Protein AF-K7UJM2-F1 (afdb_monomer_lite)

InterPro domains:
  IPR001841 Zinc finger, RING-type [PF17123] (98-119)
  IPR013083 Zinc finger, RING/FYVE/PHD-type [G3DSA:3.30.40.10] (85-147)

Sequence (163 aa):
MEQSREDDARRNKESETGAKDEMVVYFSIPVFFAIIILAACGVVLADVVTSIWGFAVSSLSSSSSHVKAWWHSRPVLLFRLGGVTTLRQKLNDPFAMCQDSMEPGEKVRTLSCNHMFHYGATVKCQKTLDEWLLKEEMSCPICRGIPHPVLPWKRPPPSLLML

Organism: Zea mays (NCBI:txid4577)

Structure (mmCIF, N/CA/C/O backbone):
data_AF-K7UJM2-F1
#
_entry.id   AF-K7UJM2-F1
#
loop_
_atom_site.group_PDB
_atom_site.id
_atom_site.type_symbol
_atom_site.label_atom_id
_atom_site.label_alt_id
_atom_site.label_comp_id
_atom_site.label_asym_id
_atom_site.label_entity_id
_atom_site.label_seq_id
_atom_site.pdbx_PDB_ins_code
_atom_site.Cartn_x
_atom_site.Cartn_y
_atom_site.Cartn_z
_atom_site.occupancy
_atom_site.B_iso_or_equiv
_atom_site.auth_seq_id
_atom_site.auth_comp_id
_atom_site.auth_asym_id
_atom_site.auth_atom_id
_atom_site.pdbx_PDB_model_num
ATOM 1 N N . MET A 1 1 ? 55.614 9.818 -90.065 1.00 64.62 1 MET A N 1
ATOM 2 C CA . MET A 1 1 ? 54.331 10.462 -89.701 1.00 64.62 1 MET A CA 1
ATOM 3 C C . MET A 1 1 ? 53.498 9.535 -88.822 1.00 64.62 1 MET A C 1
ATOM 5 O O . MET A 1 1 ? 53.042 9.988 -87.786 1.00 64.62 1 MET A O 1
ATOM 9 N N . GLU A 1 2 ? 53.411 8.243 -89.163 1.00 74.12 2 GLU A N 1
ATOM 10 C CA . GLU A 1 2 ? 52.731 7.203 -88.365 1.00 74.12 2 GLU A CA 1
ATOM 11 C C . GLU A 1 2 ? 53.178 7.154 -86.891 1.00 74.12 2 GLU A C 1
ATOM 13 O O . GLU A 1 2 ? 52.357 7.258 -85.988 1.00 74.12 2 GLU A O 1
ATOM 18 N N . GLN A 1 3 ? 54.492 7.119 -86.652 1.00 75.00 3 GLN A N 1
ATOM 19 C CA . GLN A 1 3 ? 55.066 6.958 -85.310 1.00 75.00 3 GLN A CA 1
ATOM 20 C C . GLN A 1 3 ? 54.753 8.132 -84.366 1.00 75.00 3 GLN A C 1
ATOM 22 O O . GLN A 1 3 ? 54.465 7.931 -83.194 1.00 75.00 3 GLN A O 1
ATOM 27 N N . SER A 1 4 ? 54.689 9.357 -84.902 1.00 76.44 4 SER A N 1
ATOM 28 C CA . SER A 1 4 ? 54.272 10.538 -84.130 1.00 76.44 4 SER A CA 1
ATOM 29 C C . SER A 1 4 ? 52.811 10.441 -83.685 1.00 76.44 4 SER A C 1
ATOM 31 O O . SER A 1 4 ? 52.468 10.898 -82.602 1.00 76.44 4 SER A O 1
ATOM 33 N N . ARG A 1 5 ? 51.944 9.836 -84.508 1.00 80.56 5 ARG A N 1
ATOM 34 C CA . ARG A 1 5 ? 50.517 9.689 -84.200 1.00 80.56 5 ARG A CA 1
ATOM 35 C C . ARG A 1 5 ? 50.279 8.646 -83.108 1.00 80.56 5 ARG A C 1
ATOM 37 O O . ARG A 1 5 ? 49.359 8.797 -82.307 1.00 80.56 5 ARG A O 1
ATOM 44 N N . GLU A 1 6 ? 51.086 7.590 -83.085 1.00 80.44 6 GLU A N 1
ATOM 45 C CA . GLU A 1 6 ? 51.014 6.543 -82.061 1.00 80.44 6 GLU A CA 1
ATOM 46 C C . GLU A 1 6 ? 51.476 7.053 -80.693 1.00 80.44 6 GLU A C 1
ATOM 48 O O . GLU A 1 6 ? 50.812 6.789 -79.686 1.00 80.44 6 GLU A O 1
ATOM 53 N N . ASP A 1 7 ? 52.544 7.852 -80.659 1.00 82.31 7 ASP A N 1
ATOM 54 C CA . ASP A 1 7 ? 53.038 8.470 -79.427 1.00 82.31 7 ASP A CA 1
ATOM 55 C C . ASP A 1 7 ? 52.023 9.463 -78.831 1.00 82.31 7 ASP A C 1
ATOM 57 O O . ASP A 1 7 ? 51.801 9.476 -77.616 1.00 82.31 7 ASP A O 1
ATOM 61 N N . ASP A 1 8 ? 51.340 10.242 -79.675 1.00 81.50 8 ASP A N 1
ATOM 62 C CA . ASP A 1 8 ? 50.285 11.166 -79.241 1.00 81.50 8 ASP A CA 1
ATOM 63 C C . ASP A 1 8 ? 49.051 10.422 -78.707 1.00 81.50 8 ASP A C 1
ATOM 65 O O . ASP A 1 8 ? 48.496 10.788 -77.666 1.00 81.50 8 ASP A O 1
ATOM 69 N N . ALA A 1 9 ? 48.643 9.333 -79.367 1.00 79.81 9 ALA A N 1
ATOM 70 C CA . ALA A 1 9 ? 47.537 8.495 -78.906 1.00 79.81 9 ALA A CA 1
ATOM 71 C C . ALA A 1 9 ? 47.853 7.823 -77.562 1.00 79.81 9 ALA A C 1
ATOM 73 O O . ALA A 1 9 ? 46.989 7.747 -76.682 1.00 79.81 9 ALA A O 1
ATOM 74 N N . ARG A 1 10 ? 49.099 7.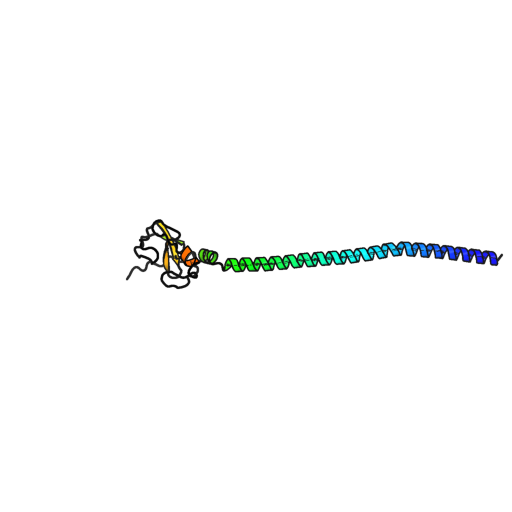371 -77.376 1.00 79.75 10 ARG A N 1
ATOM 75 C CA . ARG A 1 10 ? 49.559 6.792 -76.113 1.00 79.75 10 ARG A CA 1
ATOM 76 C C . ARG A 1 10 ? 49.556 7.826 -74.989 1.00 79.75 10 ARG A C 1
ATOM 78 O O . ARG A 1 10 ? 49.034 7.536 -73.916 1.00 79.75 10 ARG A O 1
ATOM 85 N N . ARG A 1 11 ? 50.068 9.033 -75.243 1.00 76.81 11 ARG A N 1
ATOM 86 C CA . ARG A 1 11 ? 50.095 10.120 -74.254 1.00 76.81 11 ARG A CA 1
ATOM 87 C C . ARG A 1 11 ? 48.690 10.556 -73.845 1.00 76.81 11 ARG A C 1
ATOM 89 O O . ARG A 1 11 ? 48.433 10.743 -72.659 1.00 76.81 11 ARG A O 1
ATOM 96 N N . ASN A 1 12 ? 47.772 10.667 -74.807 1.00 78.12 12 ASN A N 1
ATOM 97 C CA . ASN A 1 12 ? 46.379 10.992 -74.515 1.00 78.12 12 ASN A CA 1
ATOM 98 C C . ASN A 1 12 ? 45.734 9.906 -73.636 1.00 78.12 12 ASN A C 1
ATOM 100 O O . ASN A 1 12 ? 45.124 10.218 -72.615 1.00 78.12 12 ASN A O 1
ATOM 104 N N . LYS A 1 13 ? 45.969 8.625 -73.952 1.00 78.69 13 LYS A N 1
ATOM 105 C CA . LYS A 1 13 ? 45.452 7.499 -73.165 1.00 78.69 13 LYS A CA 1
ATOM 106 C C . LYS A 1 13 ? 46.013 7.464 -71.740 1.00 78.69 13 LYS A C 1
ATOM 108 O O . LYS A 1 13 ? 45.233 7.274 -70.816 1.00 78.69 13 LYS A O 1
ATOM 113 N N . GLU A 1 14 ? 47.319 7.688 -71.563 1.00 76.38 14 GLU A N 1
ATOM 114 C CA . GLU A 1 14 ? 47.966 7.768 -70.241 1.00 76.38 14 GLU A CA 1
ATOM 115 C C . GLU A 1 14 ? 47.413 8.949 -69.414 1.00 76.38 14 GLU A C 1
ATOM 117 O O . GLU A 1 14 ? 47.147 8.793 -68.219 1.00 76.38 14 GLU A O 1
ATOM 122 N N . SER A 1 15 ? 47.148 10.099 -70.051 1.00 71.75 15 SER A N 1
ATOM 123 C CA . SER A 1 15 ? 46.538 11.263 -69.388 1.00 71.75 15 SER A CA 1
ATOM 124 C C . SER A 1 15 ? 45.071 11.041 -69.000 1.00 71.75 15 SER A C 1
ATOM 126 O O . SER A 1 15 ? 44.653 11.429 -67.909 1.00 71.75 15 SER A O 1
ATOM 128 N N . GLU A 1 16 ? 44.295 10.350 -69.841 1.00 74.25 16 GLU A N 1
ATOM 129 C CA . GLU A 1 16 ? 42.908 9.996 -69.537 1.00 74.25 16 GLU A CA 1
ATOM 130 C C . GLU A 1 16 ? 42.802 8.950 -68.426 1.00 74.25 16 GLU A C 1
ATOM 132 O O . GLU A 1 16 ? 41.867 9.011 -67.629 1.00 74.25 16 GLU A O 1
ATOM 137 N N . THR A 1 17 ? 43.715 7.976 -68.372 1.00 73.25 17 THR A N 1
ATOM 138 C CA . THR A 1 17 ? 43.732 6.977 -67.294 1.00 73.25 17 THR A CA 1
ATOM 139 C C . THR A 1 17 ? 44.143 7.597 -65.967 1.00 73.25 17 THR A C 1
ATOM 141 O O . THR A 1 17 ? 43.452 7.377 -64.979 1.00 73.25 17 THR A O 1
ATOM 144 N N . GLY A 1 18 ? 45.168 8.461 -65.954 1.00 71.69 18 GLY A N 1
ATOM 145 C CA . GLY A 1 18 ? 45.578 9.172 -64.739 1.00 71.69 18 GLY A CA 1
ATOM 146 C C . GLY A 1 18 ? 44.454 10.039 -64.163 1.00 71.69 18 GLY A C 1
ATOM 147 O O . GLY A 1 18 ? 44.150 9.946 -62.978 1.00 71.69 18 GLY A O 1
ATOM 148 N N . ALA A 1 19 ? 43.751 10.793 -65.015 1.00 68.94 19 ALA A N 1
ATOM 149 C CA . ALA A 1 19 ? 42.622 11.618 -64.580 1.00 68.94 19 ALA A CA 1
ATOM 150 C C . ALA A 1 19 ? 41.431 10.789 -64.054 1.00 68.94 19 ALA A C 1
ATOM 152 O O . ALA A 1 19 ? 40.736 11.211 -63.128 1.00 68.94 19 ALA A O 1
ATOM 153 N N . LYS A 1 20 ? 41.175 9.606 -64.630 1.00 70.94 20 LYS A N 1
ATOM 154 C CA . LYS A 1 20 ? 40.114 8.696 -64.164 1.00 70.94 20 LYS A CA 1
ATOM 155 C C . LYS A 1 20 ? 40.472 8.070 -62.817 1.00 70.94 20 LYS A C 1
ATOM 157 O O . LYS A 1 20 ? 39.621 8.050 -61.931 1.00 70.94 20 LYS A O 1
ATOM 162 N N . ASP A 1 21 ? 41.713 7.630 -62.641 1.00 69.88 21 ASP A N 1
ATOM 163 C CA . ASP A 1 21 ? 42.176 7.017 -61.395 1.00 69.88 21 ASP A CA 1
ATOM 164 C C . ASP A 1 21 ? 42.173 8.029 -60.234 1.00 69.88 21 ASP A C 1
ATOM 166 O O . ASP A 1 21 ? 41.693 7.715 -59.143 1.00 69.88 21 ASP A O 1
ATOM 170 N N . GLU A 1 22 ? 42.584 9.279 -60.474 1.00 65.69 22 GLU A N 1
ATOM 171 C CA . GLU A 1 22 ? 42.514 10.355 -59.473 1.00 65.69 22 GLU A CA 1
ATOM 172 C C . GLU A 1 22 ? 41.070 10.683 -59.055 1.00 65.69 22 GLU A C 1
ATOM 174 O O . GLU A 1 22 ? 40.777 10.818 -57.861 1.00 65.69 22 GLU A O 1
ATOM 179 N N . MET A 1 23 ? 40.136 10.752 -60.011 1.00 65.94 23 MET A N 1
ATOM 180 C CA . MET A 1 23 ? 38.720 11.000 -59.712 1.00 65.94 23 MET A CA 1
ATOM 181 C C . MET A 1 23 ? 38.058 9.837 -58.958 1.00 65.94 23 MET A C 1
ATOM 183 O O . MET A 1 23 ? 37.259 10.070 -58.046 1.00 65.94 23 MET A O 1
ATOM 187 N N . VAL A 1 24 ? 38.398 8.586 -59.289 1.00 67.19 24 VAL A N 1
ATOM 188 C CA . VAL A 1 24 ? 37.868 7.396 -58.600 1.00 67.19 24 VAL A CA 1
ATOM 189 C C . VAL A 1 24 ? 38.355 7.340 -57.152 1.00 67.19 24 VAL A C 1
ATOM 191 O O . VAL A 1 24 ? 37.564 7.055 -56.249 1.00 67.19 24 VAL A O 1
ATOM 194 N N . VAL A 1 25 ? 39.624 7.665 -56.896 1.00 67.69 25 VAL A N 1
ATOM 195 C CA . VAL A 1 25 ? 40.186 7.695 -55.537 1.00 67.69 25 VAL A CA 1
ATOM 196 C C . VAL A 1 25 ? 39.554 8.815 -54.702 1.00 67.69 25 VAL A C 1
ATOM 198 O O . VAL A 1 25 ? 39.157 8.565 -53.559 1.00 67.69 25 VAL A O 1
ATOM 201 N N . TYR A 1 26 ? 39.368 10.012 -55.273 1.00 67.69 26 TYR A N 1
ATOM 202 C CA . TYR A 1 26 ? 38.732 11.137 -54.575 1.00 67.69 26 TYR A CA 1
ATOM 203 C C . TYR A 1 26 ? 37.276 10.856 -54.190 1.00 67.69 26 TYR A C 1
ATOM 205 O O . TYR A 1 26 ? 36.840 11.283 -53.126 1.00 67.69 26 TYR A O 1
ATOM 213 N N . PHE A 1 27 ? 36.526 10.114 -55.009 1.00 66.88 27 PHE A N 1
ATOM 214 C CA . PHE A 1 27 ? 35.148 9.732 -54.684 1.00 66.88 27 PHE A CA 1
ATOM 215 C C . PHE A 1 27 ? 35.078 8.565 -53.686 1.00 66.88 27 PHE A C 1
ATOM 217 O O . PHE A 1 27 ? 34.170 8.498 -52.861 1.00 66.88 27 PHE A O 1
ATOM 224 N N . SER A 1 28 ? 36.063 7.667 -53.711 1.00 77.06 28 SER A N 1
ATOM 225 C CA . SER A 1 28 ? 36.083 6.478 -52.854 1.00 77.06 28 SER A CA 1
ATOM 226 C C . SER A 1 28 ? 36.358 6.817 -51.384 1.00 77.06 28 SER A C 1
ATOM 228 O O . SER A 1 28 ? 35.654 6.340 -50.496 1.00 77.06 28 SER A O 1
ATOM 230 N N . ILE A 1 29 ? 37.335 7.684 -51.105 1.00 83.12 29 ILE A N 1
ATOM 231 C CA . ILE A 1 29 ? 37.734 8.071 -49.739 1.00 83.12 29 ILE A CA 1
ATOM 232 C C . ILE A 1 29 ? 36.571 8.640 -48.885 1.00 83.12 29 ILE A C 1
ATOM 234 O O . ILE A 1 29 ? 36.341 8.118 -47.791 1.00 83.12 29 ILE A O 1
ATOM 238 N N . PRO A 1 30 ? 35.800 9.657 -49.324 1.00 86.44 30 PRO A N 1
ATOM 239 C CA . PRO A 1 30 ? 34.696 10.208 -48.537 1.00 86.44 30 PRO A CA 1
ATOM 240 C C . PRO A 1 30 ? 33.550 9.207 -48.359 1.00 86.44 30 PRO A C 1
ATOM 242 O O . PRO A 1 30 ? 32.901 9.217 -47.316 1.00 86.44 30 PRO A O 1
ATOM 245 N N . VAL A 1 31 ? 33.326 8.311 -49.327 1.00 87.19 31 VAL A N 1
ATOM 246 C CA . VAL A 1 31 ? 32.331 7.236 -49.211 1.00 87.19 31 VAL A CA 1
ATOM 247 C C . VAL A 1 31 ? 32.740 6.236 -48.126 1.00 87.19 31 VAL A C 1
ATOM 249 O O . VAL A 1 31 ? 31.911 5.877 -47.291 1.00 87.19 31 VAL A O 1
ATOM 252 N N . PHE A 1 32 ? 34.016 5.846 -48.059 1.00 86.06 32 PHE A N 1
ATOM 253 C CA . PHE A 1 32 ? 34.516 4.986 -46.981 1.00 86.06 32 PHE A CA 1
ATOM 254 C C . PHE A 1 32 ? 34.367 5.640 -45.602 1.00 86.06 32 PHE A C 1
ATOM 256 O O . PHE A 1 32 ? 33.873 4.999 -44.673 1.00 86.06 32 PHE A O 1
ATOM 263 N N . PHE A 1 33 ? 34.719 6.923 -45.467 1.00 88.00 33 PHE A N 1
ATOM 264 C CA . PHE A 1 33 ? 34.519 7.652 -44.211 1.00 88.00 33 PHE A CA 1
ATOM 265 C C . PHE A 1 33 ? 33.038 7.774 -43.838 1.00 88.00 33 PHE A C 1
ATOM 267 O O . PHE A 1 33 ? 32.692 7.570 -42.676 1.00 88.00 33 PHE A O 1
ATOM 274 N N . ALA A 1 34 ? 32.151 8.031 -44.804 1.00 90.12 34 ALA A N 1
ATOM 275 C CA . ALA A 1 34 ? 30.712 8.084 -44.563 1.00 90.12 34 ALA A CA 1
ATOM 276 C C . ALA A 1 34 ? 30.168 6.744 -44.041 1.00 90.12 34 ALA A C 1
ATOM 278 O O . ALA A 1 34 ? 29.398 6.731 -43.083 1.00 90.12 34 ALA A O 1
ATOM 279 N N . ILE A 1 35 ? 30.610 5.616 -44.606 1.00 90.12 35 ILE A N 1
ATOM 280 C CA . ILE A 1 35 ? 30.216 4.277 -44.142 1.00 90.12 35 ILE A CA 1
ATOM 281 C C . ILE A 1 35 ? 30.694 4.029 -42.704 1.00 90.12 35 ILE A C 1
ATOM 283 O O . ILE A 1 35 ? 29.916 3.553 -41.878 1.00 90.12 35 ILE A O 1
ATOM 287 N N . ILE A 1 36 ? 31.943 4.383 -42.381 1.00 91.44 36 ILE A N 1
ATOM 288 C CA . ILE A 1 36 ? 32.496 4.226 -41.025 1.00 91.44 36 ILE A CA 1
ATOM 289 C C . ILE A 1 36 ? 31.713 5.073 -40.016 1.00 91.44 36 ILE A C 1
ATOM 291 O O . ILE A 1 36 ? 31.359 4.580 -38.946 1.00 91.44 36 ILE A O 1
ATOM 295 N N . ILE A 1 37 ? 31.404 6.327 -40.362 1.00 93.50 37 ILE A N 1
ATOM 296 C CA . ILE A 1 37 ? 30.619 7.226 -39.507 1.00 93.50 37 ILE A CA 1
ATOM 297 C C . ILE A 1 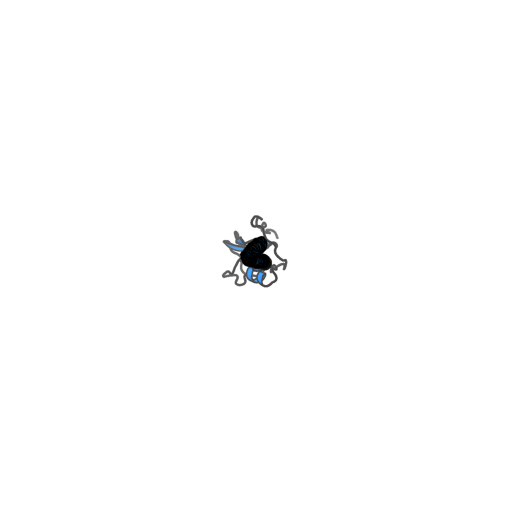37 ? 29.218 6.654 -39.283 1.00 93.50 37 ILE A C 1
ATOM 299 O O . ILE A 1 37 ? 28.771 6.580 -38.142 1.00 93.50 37 ILE A O 1
ATOM 303 N N . LEU A 1 38 ? 28.541 6.192 -40.338 1.00 93.50 38 LEU A N 1
ATOM 304 C CA . LEU A 1 38 ? 27.211 5.588 -40.225 1.00 93.50 38 LEU A CA 1
ATOM 305 C C . LEU A 1 38 ? 27.219 4.336 -39.339 1.00 93.50 38 LEU A C 1
ATOM 307 O O . LEU A 1 38 ? 26.329 4.177 -38.504 1.00 93.50 38 LEU A O 1
ATOM 311 N N . ALA A 1 39 ? 28.232 3.477 -39.474 1.00 92.56 39 ALA A N 1
ATOM 312 C CA . ALA A 1 39 ? 28.388 2.297 -38.630 1.00 92.56 39 ALA A CA 1
ATOM 313 C C . ALA A 1 39 ? 28.619 2.675 -37.157 1.00 92.56 39 ALA A C 1
ATOM 315 O O . ALA A 1 39 ? 27.952 2.137 -36.274 1.00 92.56 39 ALA A O 1
ATOM 316 N N . ALA A 1 40 ? 29.502 3.642 -36.889 1.00 93.12 40 ALA A N 1
ATOM 317 C CA . ALA A 1 40 ? 29.766 4.134 -35.539 1.00 93.12 40 ALA A CA 1
ATOM 318 C C . ALA A 1 40 ? 28.516 4.768 -34.907 1.00 93.12 40 ALA A C 1
ATOM 320 O O . ALA A 1 40 ? 28.178 4.459 -33.764 1.00 93.12 40 ALA A O 1
ATOM 321 N N . CYS A 1 41 ? 27.780 5.591 -35.660 1.00 94.12 41 CYS A N 1
ATOM 322 C CA . CYS A 1 41 ? 26.499 6.142 -35.222 1.00 94.12 41 CYS A CA 1
ATOM 323 C C . CYS A 1 41 ? 25.490 5.032 -34.908 1.00 94.12 41 CYS A C 1
ATOM 325 O O . CYS A 1 41 ? 24.803 5.111 -33.895 1.00 94.12 41 CYS A O 1
ATOM 327 N N . GLY A 1 42 ? 25.423 3.983 -35.733 1.00 91.56 42 GLY A N 1
ATOM 328 C CA . GLY A 1 42 ? 24.555 2.831 -35.494 1.00 91.56 42 GLY A CA 1
ATOM 329 C C . GLY A 1 42 ? 24.844 2.128 -34.164 1.00 91.56 42 GLY A C 1
ATOM 330 O O . GLY A 1 42 ? 23.912 1.861 -33.408 1.00 91.56 42 GLY A O 1
ATOM 331 N N . VAL A 1 43 ? 26.121 1.887 -33.848 1.00 93.00 43 VAL A N 1
ATOM 332 C CA . VAL A 1 43 ? 26.539 1.270 -32.574 1.00 93.00 43 VAL A CA 1
ATOM 333 C C . VAL A 1 43 ? 26.152 2.152 -31.388 1.00 93.00 43 VAL A C 1
ATOM 335 O O . VAL A 1 43 ? 25.490 1.680 -30.468 1.00 93.00 43 VAL A O 1
ATOM 338 N N . VAL A 1 44 ? 26.470 3.449 -31.449 1.00 92.81 44 VAL A N 1
ATOM 339 C CA . VAL A 1 44 ? 26.135 4.397 -30.373 1.00 92.81 44 VAL A CA 1
ATOM 340 C C . VAL A 1 44 ? 24.624 4.459 -30.142 1.00 92.81 44 VAL A C 1
ATOM 342 O O . VAL A 1 44 ? 24.172 4.451 -28.999 1.00 92.81 44 VAL A O 1
ATOM 345 N N . LEU A 1 45 ? 23.821 4.488 -31.208 1.00 90.88 45 LEU A N 1
ATOM 346 C CA . LEU A 1 45 ? 22.363 4.496 -31.085 1.00 90.88 45 LEU A CA 1
ATOM 347 C C . LEU A 1 45 ? 21.834 3.194 -30.470 1.00 90.88 45 LEU A C 1
ATOM 349 O O . LEU A 1 45 ? 20.945 3.250 -29.622 1.00 90.88 45 LEU A O 1
ATOM 353 N N . ALA A 1 46 ? 22.386 2.038 -30.843 1.00 89.38 46 ALA A N 1
ATOM 354 C CA . ALA A 1 46 ? 22.009 0.757 -30.251 1.00 89.38 46 ALA A CA 1
ATOM 355 C C . ALA A 1 46 ? 22.345 0.697 -28.748 1.00 89.38 46 ALA A C 1
ATOM 357 O O . ALA A 1 46 ? 21.493 0.313 -27.944 1.00 89.38 46 ALA A O 1
ATOM 358 N N . ASP A 1 47 ? 23.536 1.144 -28.346 1.00 85.69 47 ASP A N 1
ATOM 359 C CA . ASP A 1 47 ? 23.948 1.201 -26.937 1.00 85.69 47 ASP A CA 1
ATOM 360 C C . ASP A 1 47 ? 23.064 2.146 -26.114 1.00 85.69 47 ASP A C 1
ATOM 362 O O . ASP A 1 47 ? 22.653 1.824 -24.995 1.00 85.69 47 ASP A O 1
ATOM 366 N N . VAL A 1 48 ? 22.704 3.300 -26.680 1.00 90.69 48 VAL A N 1
ATOM 367 C CA . VAL A 1 48 ? 21.781 4.245 -26.039 1.00 90.69 48 VAL A CA 1
ATOM 368 C C . VAL A 1 48 ? 20.397 3.614 -25.870 1.00 90.69 48 VAL A C 1
ATOM 370 O O . VAL A 1 48 ? 19.829 3.678 -24.780 1.00 90.69 48 VAL A O 1
ATOM 373 N N . VAL A 1 49 ? 19.862 2.954 -26.901 1.00 89.44 49 VAL A N 1
ATOM 374 C CA . VAL A 1 49 ? 18.544 2.300 -26.842 1.00 89.44 49 VAL A CA 1
ATOM 375 C C . VAL A 1 49 ? 18.525 1.169 -25.811 1.00 89.44 49 VAL A C 1
ATOM 377 O O . VAL A 1 49 ? 17.602 1.104 -24.995 1.00 89.44 49 VAL A O 1
ATOM 380 N N . THR A 1 50 ? 19.539 0.299 -25.804 1.00 84.81 50 THR A N 1
ATOM 381 C CA . THR A 1 50 ? 19.637 -0.813 -24.842 1.00 84.81 50 THR A CA 1
ATOM 382 C C . THR A 1 50 ? 19.791 -0.310 -23.409 1.00 84.81 50 THR A C 1
ATOM 384 O O . THR A 1 50 ? 19.138 -0.838 -22.508 1.00 84.81 50 THR A O 1
ATOM 387 N N . SER A 1 51 ? 20.572 0.752 -23.199 1.00 82.44 51 SER A N 1
ATOM 388 C CA . SER A 1 51 ? 20.730 1.391 -21.892 1.00 82.44 51 SER A CA 1
ATOM 389 C C . SER A 1 51 ? 19.410 1.982 -21.401 1.00 82.44 51 SER A C 1
ATOM 391 O O . SER A 1 51 ? 18.975 1.663 -20.296 1.00 82.44 51 SER A O 1
ATOM 393 N N . ILE A 1 52 ? 18.720 2.782 -22.226 1.00 84.81 52 ILE A N 1
ATOM 394 C CA . ILE A 1 52 ? 17.413 3.369 -21.883 1.00 84.81 52 ILE A CA 1
ATOM 395 C C . ILE A 1 52 ? 16.402 2.272 -21.524 1.00 84.81 52 ILE A C 1
ATOM 397 O O . ILE A 1 52 ? 15.713 2.374 -20.506 1.00 84.81 52 ILE A O 1
ATOM 401 N N . TRP A 1 53 ? 16.339 1.199 -22.318 1.00 80.00 53 TRP A N 1
ATOM 402 C CA . TRP A 1 53 ? 15.451 0.067 -22.053 1.00 80.00 53 TRP A CA 1
ATOM 403 C C . TRP A 1 53 ? 15.810 -0.656 -20.747 1.00 80.00 53 TRP A C 1
ATOM 405 O O . TRP A 1 53 ? 14.935 -0.934 -19.925 1.00 80.00 53 TRP A O 1
ATOM 415 N N . GLY A 1 54 ? 17.099 -0.919 -20.518 1.00 75.94 54 GLY A N 1
ATOM 416 C CA . GLY A 1 54 ? 17.599 -1.562 -19.304 1.00 75.94 54 GLY A CA 1
ATOM 417 C C . GLY A 1 54 ? 17.289 -0.762 -18.037 1.00 75.94 54 GLY A C 1
ATOM 418 O O . GLY A 1 54 ? 16.814 -1.331 -17.048 1.00 75.94 54 GLY A O 1
ATOM 419 N N . PHE A 1 55 ? 17.476 0.561 -18.076 1.00 70.31 55 PHE A N 1
ATOM 420 C CA . PHE A 1 55 ? 17.107 1.453 -16.975 1.00 70.31 55 PHE A CA 1
ATOM 421 C C . PHE A 1 55 ? 15.596 1.448 -16.724 1.00 70.31 55 PHE A C 1
ATOM 423 O O . PHE A 1 55 ? 15.180 1.286 -15.577 1.00 70.31 55 PHE A O 1
ATOM 430 N N . ALA A 1 56 ? 14.767 1.534 -17.771 1.00 69.50 56 ALA A N 1
ATOM 431 C CA . ALA A 1 56 ? 13.312 1.504 -17.628 1.00 69.50 56 ALA A CA 1
ATOM 432 C C . ALA A 1 56 ? 12.823 0.209 -16.950 1.00 69.50 56 ALA A C 1
ATOM 434 O O . ALA A 1 56 ? 12.088 0.264 -15.963 1.00 69.50 56 ALA A O 1
ATOM 435 N N . VAL A 1 57 ? 13.280 -0.961 -17.411 1.00 64.56 57 VAL A N 1
ATOM 436 C CA . VAL A 1 57 ? 12.896 -2.260 -16.825 1.00 64.56 57 VAL A CA 1
ATOM 437 C C . VAL A 1 57 ? 13.354 -2.380 -15.366 1.00 64.56 57 VAL A C 1
ATOM 439 O O . VAL A 1 57 ? 12.592 -2.833 -14.506 1.00 64.56 57 VAL A O 1
ATOM 442 N N . SER A 1 58 ? 14.570 -1.924 -15.058 1.00 59.94 58 SER A N 1
ATOM 443 C CA . SER A 1 58 ? 15.130 -1.975 -13.701 1.00 59.94 58 SER A CA 1
ATOM 444 C C . SER A 1 58 ? 14.372 -1.062 -12.727 1.00 59.94 58 SER A C 1
ATOM 446 O O . SER A 1 58 ? 14.085 -1.459 -11.594 1.00 59.94 58 SER A O 1
ATOM 448 N N . SER A 1 59 ? 13.967 0.130 -13.174 1.00 58.69 59 SER A N 1
ATOM 449 C CA . SER A 1 59 ? 13.176 1.077 -12.379 1.00 58.69 59 SER A CA 1
ATOM 450 C C . SER A 1 59 ? 11.739 0.599 -12.138 1.00 58.69 59 SER A C 1
ATOM 452 O O . SER A 1 59 ? 11.217 0.755 -11.028 1.00 58.69 59 SER A O 1
ATOM 454 N N . LEU A 1 60 ? 11.098 -0.038 -13.126 1.00 55.19 60 LEU A N 1
ATOM 455 C CA . LEU A 1 60 ? 9.765 -0.626 -12.941 1.00 55.19 60 LEU A CA 1
ATOM 456 C C . LEU A 1 60 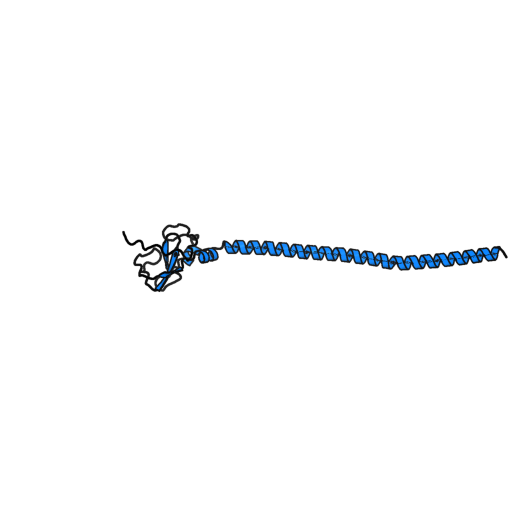? 9.801 -1.829 -11.986 1.00 55.19 60 LEU A C 1
ATOM 458 O O . LEU A 1 60 ? 8.936 -1.955 -11.119 1.00 55.19 60 LEU A O 1
ATOM 462 N N . SER A 1 61 ? 10.819 -2.687 -12.087 1.00 56.28 61 SER A N 1
ATOM 463 C CA . SER A 1 61 ? 10.960 -3.844 -11.195 1.00 56.28 61 SER A CA 1
ATOM 464 C C . SER A 1 61 ? 11.217 -3.415 -9.744 1.00 56.28 61 SER A C 1
ATOM 466 O O . SER A 1 61 ? 10.494 -3.836 -8.833 1.00 56.28 61 SER A O 1
ATOM 468 N N . SER A 1 62 ? 12.166 -2.494 -9.534 1.00 56.75 62 SER A N 1
ATOM 469 C CA . SER A 1 62 ? 12.528 -1.983 -8.206 1.00 56.75 62 SER A CA 1
ATOM 470 C C . SER A 1 62 ? 11.355 -1.277 -7.516 1.00 56.75 62 SER A C 1
ATOM 472 O O . SER A 1 62 ? 11.003 -1.621 -6.383 1.00 56.75 62 SER A O 1
ATOM 474 N N . SER A 1 63 ? 10.653 -0.383 -8.223 1.00 58.53 63 SER A N 1
ATOM 475 C CA . SER A 1 63 ? 9.472 0.298 -7.674 1.00 58.53 63 SER A CA 1
ATOM 476 C C . SER A 1 63 ? 8.362 -0.685 -7.296 1.00 58.53 63 SER A C 1
ATOM 478 O O . SER A 1 63 ? 7.824 -0.580 -6.194 1.00 58.53 63 SER A O 1
ATOM 480 N N . SER A 1 64 ? 8.084 -1.693 -8.136 1.00 62.62 64 SER A N 1
ATOM 481 C CA . SER A 1 64 ? 7.056 -2.712 -7.873 1.00 62.62 64 SER A CA 1
ATOM 482 C C . SER A 1 64 ? 7.325 -3.530 -6.604 1.00 62.62 64 SER A C 1
ATOM 484 O O . SER A 1 64 ? 6.393 -3.891 -5.880 1.00 62.62 64 SER A O 1
ATOM 486 N N . SER A 1 65 ? 8.598 -3.809 -6.313 1.00 66.88 65 SER A N 1
ATOM 487 C CA . SER A 1 65 ? 9.001 -4.562 -5.126 1.00 66.88 65 SER A CA 1
ATOM 488 C C . SER A 1 65 ? 8.776 -3.746 -3.851 1.00 66.88 65 SER A C 1
ATOM 490 O O . SER A 1 65 ? 8.218 -4.253 -2.877 1.00 66.88 65 SER A O 1
ATOM 492 N N . HIS A 1 66 ? 9.091 -2.449 -3.902 1.00 70.00 66 HIS A N 1
ATOM 493 C CA . HIS A 1 66 ? 8.941 -1.544 -2.772 1.00 70.00 66 HIS A CA 1
ATOM 494 C C . HIS A 1 66 ? 7.468 -1.226 -2.482 1.00 70.00 66 HIS A C 1
ATOM 496 O O . HIS A 1 66 ? 7.066 -1.229 -1.319 1.00 70.00 66 HIS A O 1
ATOM 502 N N . VAL A 1 67 ? 6.624 -1.034 -3.511 1.00 74.56 67 VAL A N 1
ATOM 503 C CA . VAL A 1 67 ? 5.177 -0.877 -3.271 1.00 74.56 67 VAL A CA 1
ATOM 504 C C . VAL A 1 67 ? 4.565 -2.149 -2.701 1.00 74.56 67 VAL A C 1
ATOM 506 O O . VAL A 1 67 ? 3.808 -2.052 -1.741 1.00 74.56 67 VAL A O 1
ATOM 509 N N . LYS A 1 68 ? 4.900 -3.342 -3.216 1.00 76.19 68 LYS A N 1
ATOM 510 C CA . LYS A 1 68 ? 4.400 -4.610 -2.649 1.00 76.19 68 LYS A CA 1
ATOM 511 C C . LYS A 1 68 ? 4.796 -4.758 -1.180 1.00 76.19 68 LYS A C 1
ATOM 513 O O . LYS A 1 68 ? 3.933 -5.036 -0.354 1.00 76.19 68 LYS A O 1
ATOM 518 N N . ALA A 1 69 ? 6.060 -4.508 -0.843 1.00 77.00 69 ALA A N 1
ATOM 519 C CA . ALA A 1 69 ? 6.526 -4.539 0.541 1.00 77.00 69 ALA A CA 1
ATOM 520 C C . ALA A 1 69 ? 5.770 -3.532 1.428 1.00 77.00 69 ALA A C 1
ATOM 522 O O . ALA A 1 69 ? 5.335 -3.874 2.528 1.00 77.00 69 ALA A O 1
ATOM 523 N N . TRP A 1 70 ? 5.530 -2.317 0.927 1.00 81.19 70 TRP A N 1
ATOM 524 C CA . TRP A 1 70 ? 4.741 -1.305 1.627 1.00 81.19 70 TRP A CA 1
ATOM 525 C C . TRP A 1 70 ? 3.280 -1.734 1.846 1.00 81.19 70 TRP A C 1
ATOM 527 O O . TRP A 1 70 ? 2.760 -1.559 2.948 1.00 81.19 70 TRP A O 1
ATOM 537 N N . TRP A 1 71 ? 2.628 -2.365 0.861 1.00 74.38 71 TRP A N 1
ATOM 538 C CA . TRP A 1 71 ? 1.252 -2.875 0.989 1.00 74.38 71 TRP A CA 1
ATOM 539 C C . TRP A 1 71 ? 1.099 -3.937 2.084 1.00 74.38 71 TRP A C 1
ATOM 541 O O . TRP A 1 71 ? 0.035 -4.028 2.697 1.00 74.38 71 TRP A O 1
ATOM 551 N N . HIS A 1 72 ? 2.150 -4.717 2.344 1.00 76.81 72 HIS A N 1
ATOM 552 C CA . HIS A 1 72 ? 2.185 -5.718 3.413 1.00 76.81 72 HIS A CA 1
ATOM 553 C C . HIS A 1 72 ? 2.644 -5.158 4.768 1.00 76.81 72 HIS A C 1
ATOM 555 O O . HIS A 1 72 ? 2.693 -5.894 5.754 1.00 76.81 72 HIS A O 1
ATOM 561 N N . SER A 1 73 ? 2.964 -3.865 4.856 1.00 81.94 73 SER A N 1
ATOM 562 C CA . SER A 1 73 ? 3.381 -3.251 6.114 1.00 81.94 73 SER A CA 1
ATOM 563 C C . SER A 1 73 ? 2.226 -3.178 7.124 1.00 81.94 73 SER A C 1
ATOM 565 O O . SER A 1 73 ? 1.071 -2.903 6.780 1.00 81.94 73 SER A O 1
ATOM 567 N N . ARG A 1 74 ? 2.543 -3.393 8.408 1.00 82.81 74 ARG A N 1
ATOM 568 C CA . ARG A 1 74 ? 1.567 -3.347 9.515 1.00 82.81 74 ARG A CA 1
ATOM 569 C C . ARG A 1 74 ? 0.761 -2.035 9.571 1.00 82.81 74 ARG A C 1
ATOM 571 O O . ARG A 1 74 ? -0.451 -2.122 9.762 1.00 82.81 74 ARG A O 1
ATOM 578 N N . PRO A 1 75 ? 1.345 -0.840 9.335 1.00 83.38 75 PRO A N 1
ATOM 579 C CA . PRO A 1 75 ? 0.575 0.405 9.300 1.00 83.38 75 PRO A CA 1
ATOM 580 C C . PRO A 1 75 ? -0.517 0.416 8.221 1.00 83.38 75 PRO A C 1
ATOM 582 O O . PRO A 1 75 ? -1.640 0.845 8.482 1.00 83.38 75 PRO A O 1
ATOM 585 N N . VAL A 1 76 ? -0.228 -0.098 7.020 1.00 83.62 76 VAL A N 1
ATOM 586 C CA . VAL A 1 76 ? -1.214 -0.163 5.927 1.00 83.62 76 VAL A CA 1
ATOM 587 C C . VAL A 1 76 ? -2.324 -1.158 6.256 1.00 83.62 76 VAL A C 1
ATOM 589 O O . VAL A 1 76 ? -3.501 -0.869 6.027 1.00 83.62 76 VAL A O 1
ATOM 592 N N . LEU A 1 77 ? -1.974 -2.305 6.845 1.00 83.69 77 LEU A N 1
ATOM 593 C CA . LEU A 1 77 ? -2.957 -3.280 7.318 1.00 83.69 77 LEU A CA 1
ATOM 594 C C . LEU A 1 77 ? -3.876 -2.677 8.393 1.00 83.69 77 LEU A C 1
ATOM 596 O O . LEU A 1 77 ? -5.090 -2.849 8.312 1.00 83.69 77 LEU A O 1
ATOM 600 N N . LEU A 1 78 ? -3.332 -1.905 9.339 1.00 85.38 78 LEU A N 1
ATOM 601 C CA . LEU A 1 78 ? -4.107 -1.213 10.376 1.00 85.38 78 LEU A CA 1
ATOM 602 C C . LEU A 1 78 ? -5.100 -0.195 9.830 1.00 85.38 78 LEU A C 1
ATOM 604 O O . LEU A 1 78 ? -6.253 -0.141 10.273 1.00 85.38 78 LEU A O 1
ATOM 608 N N . PHE A 1 79 ? -4.667 0.605 8.857 1.00 82.56 79 PHE A N 1
ATOM 609 C CA . PHE A 1 79 ? -5.555 1.527 8.154 1.00 82.56 79 PHE A CA 1
ATOM 610 C C . PHE A 1 79 ? -6.688 0.773 7.452 1.00 82.56 79 PHE A C 1
ATOM 612 O O . PHE A 1 79 ? -7.846 1.184 7.520 1.00 82.56 79 PHE A O 1
ATOM 619 N N . ARG A 1 80 ? -6.378 -0.372 6.835 1.00 83.81 80 ARG A N 1
ATOM 620 C CA . ARG A 1 80 ? -7.355 -1.211 6.129 1.00 83.81 80 ARG A CA 1
ATOM 621 C C . ARG A 1 80 ? -8.313 -1.976 7.042 1.00 83.81 80 ARG A C 1
ATOM 623 O O . ARG A 1 80 ? -9.372 -2.367 6.560 1.00 83.81 80 ARG A O 1
ATOM 630 N N . LEU A 1 81 ? -7.996 -2.174 8.327 1.00 85.50 81 LEU A N 1
ATOM 631 C CA . LEU A 1 81 ? -8.926 -2.819 9.265 1.00 85.50 81 LEU A CA 1
ATOM 632 C C . LEU A 1 81 ? -10.259 -2.066 9.373 1.00 85.50 81 LEU A C 1
ATOM 634 O O . LEU A 1 81 ? -11.295 -2.696 9.576 1.00 85.50 81 LEU A O 1
ATOM 638 N N . GLY A 1 82 ? -10.237 -0.737 9.221 1.00 82.44 82 GLY A N 1
ATOM 639 C CA . GLY A 1 82 ? -11.430 0.091 9.360 1.00 82.44 82 GLY A CA 1
ATOM 640 C C . GLY A 1 82 ? -12.053 -0.029 10.755 1.00 82.44 82 GLY A C 1
ATOM 641 O O . GLY A 1 82 ? -11.339 -0.091 11.760 1.00 82.44 82 GLY A O 1
ATOM 642 N N . GLY A 1 83 ? -13.388 -0.025 10.808 1.00 81.44 83 GLY A N 1
ATOM 643 C CA . GLY A 1 83 ? -14.153 -0.257 12.040 1.00 81.44 83 GLY A CA 1
ATOM 644 C C . GLY A 1 83 ? -14.139 0.894 13.050 1.00 81.44 83 GLY A C 1
ATOM 645 O O . GLY A 1 83 ? -14.617 0.719 14.170 1.00 81.44 83 GLY A O 1
ATOM 646 N N . VAL A 1 84 ? -13.598 2.059 12.681 1.00 86.12 84 VAL A N 1
ATOM 647 C CA . VAL A 1 84 ? -13.613 3.253 13.533 1.00 86.12 84 VAL A CA 1
ATOM 648 C C . VAL A 1 84 ? -14.990 3.893 13.460 1.00 86.12 84 VAL A C 1
ATOM 650 O O . VAL A 1 84 ? -15.427 4.342 12.402 1.00 86.12 84 VAL A O 1
ATOM 653 N N . THR A 1 85 ? -15.677 3.930 14.592 1.00 83.4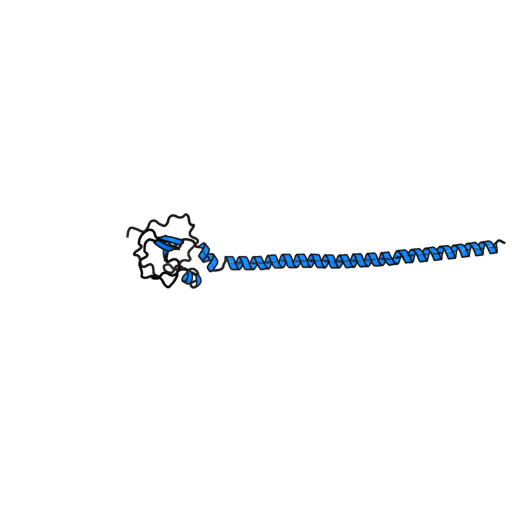4 85 THR A N 1
ATOM 654 C CA . THR A 1 85 ? -17.017 4.497 14.726 1.00 83.44 85 THR A CA 1
ATOM 655 C C . THR A 1 85 ? -17.086 5.378 15.964 1.00 83.44 85 THR A C 1
ATOM 657 O O . THR A 1 85 ? -16.262 5.271 16.871 1.00 83.44 85 THR A O 1
ATOM 660 N N . THR A 1 86 ? -18.057 6.283 15.994 1.00 86.12 86 THR A N 1
ATOM 661 C CA . THR A 1 86 ? -18.378 7.034 17.208 1.00 86.12 86 THR A CA 1
ATOM 662 C C . THR A 1 86 ? -19.379 6.232 18.019 1.00 86.12 86 THR A C 1
ATOM 664 O O . THR A 1 86 ? -20.436 5.848 17.507 1.00 86.12 86 THR A O 1
ATOM 667 N N . LEU A 1 87 ? -19.047 5.986 19.281 1.00 83.44 87 LEU A N 1
ATOM 668 C CA . LEU A 1 87 ? -19.900 5.250 20.191 1.00 83.44 87 LEU A CA 1
ATOM 669 C C . LEU A 1 87 ? -21.196 6.033 20.448 1.00 83.44 87 LEU A C 1
ATOM 671 O O . LEU A 1 87 ? -21.162 7.218 20.771 1.00 83.44 87 LEU A O 1
ATOM 675 N N . ARG A 1 88 ? -22.355 5.384 20.285 1.00 80.00 88 ARG A N 1
ATOM 676 C CA . ARG A 1 88 ? -23.670 6.036 20.457 1.00 80.00 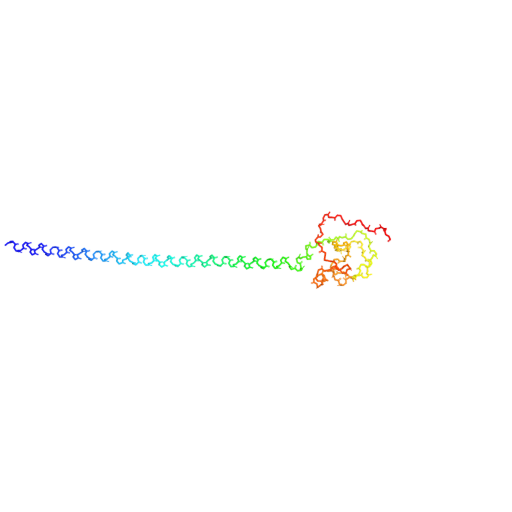88 ARG A CA 1
ATOM 677 C C . ARG A 1 88 ? -24.252 5.886 21.859 1.00 80.00 88 ARG A C 1
ATOM 679 O O . ARG A 1 88 ? -25.053 6.716 22.270 1.00 80.00 88 ARG A O 1
ATOM 686 N N . GLN A 1 89 ? -23.895 4.815 22.558 1.00 76.50 89 GLN A N 1
ATOM 687 C CA . GLN A 1 89 ? -24.421 4.468 23.875 1.00 76.50 89 GLN A CA 1
ATOM 688 C C . GLN A 1 89 ? -23.269 4.081 24.789 1.00 76.50 89 GLN A C 1
ATOM 690 O O . GLN A 1 89 ? -22.264 3.557 24.320 1.00 76.50 89 GLN A O 1
ATOM 695 N N . LYS A 1 90 ? -23.431 4.335 26.085 1.00 76.31 90 LYS A N 1
ATOM 696 C CA . LYS A 1 90 ? -22.426 3.998 27.085 1.00 76.31 90 LYS A CA 1
ATOM 697 C C . LYS A 1 90 ? -22.198 2.486 27.110 1.00 76.31 90 LYS A C 1
ATOM 699 O O . LYS A 1 90 ? -23.159 1.725 27.210 1.00 76.31 90 LYS A O 1
ATOM 704 N N . LEU A 1 91 ? -20.936 2.076 27.037 1.00 71.69 91 LEU A N 1
ATOM 705 C CA . LEU A 1 91 ? -20.517 0.689 27.207 1.00 71.69 91 LEU A CA 1
ATOM 706 C C . LEU A 1 91 ? -19.814 0.574 28.562 1.00 71.69 91 LEU A C 1
ATOM 708 O O . LEU A 1 91 ? -18.768 1.185 28.780 1.00 71.69 91 LEU A O 1
ATOM 712 N N . ASN A 1 92 ? -20.421 -0.183 29.475 1.00 64.75 92 ASN A N 1
ATOM 713 C CA . ASN A 1 92 ? -19.892 -0.404 30.824 1.00 64.75 92 ASN A CA 1
ATOM 714 C C . ASN A 1 92 ? -18.955 -1.613 30.915 1.00 64.75 92 ASN A C 1
ATOM 716 O O . ASN A 1 92 ? -18.412 -1.861 31.986 1.00 64.75 92 ASN A O 1
ATOM 720 N N . ASP A 1 93 ? -18.767 -2.357 29.826 1.00 60.66 93 ASP A N 1
ATOM 721 C CA . ASP A 1 93 ? -17.878 -3.512 29.823 1.00 60.66 93 ASP A CA 1
ATOM 722 C C . ASP A 1 93 ? -16.415 -3.047 29.819 1.00 60.66 93 ASP A C 1
ATOM 724 O O . ASP A 1 93 ? -15.991 -2.378 28.867 1.00 60.66 93 ASP A O 1
ATOM 728 N N . PRO A 1 94 ? -15.616 -3.396 30.846 1.00 55.00 94 PRO A N 1
ATOM 729 C CA . PRO A 1 94 ? -14.189 -3.121 30.859 1.00 55.00 94 PRO A CA 1
ATOM 730 C C . PRO A 1 94 ? -13.508 -4.047 29.844 1.00 55.00 94 PRO A C 1
ATOM 732 O O . PRO A 1 94 ? -13.037 -5.141 30.163 1.00 55.00 94 PRO A O 1
ATOM 735 N N . PHE A 1 95 ? -13.480 -3.640 28.577 1.00 58.84 95 PHE A N 1
ATOM 736 C CA . PHE A 1 95 ? -12.791 -4.374 27.521 1.00 58.84 95 PHE A CA 1
ATOM 737 C C . PHE A 1 95 ? -11.272 -4.247 27.706 1.00 58.84 95 PHE A C 1
ATOM 739 O O . PHE A 1 95 ? -10.661 -3.339 27.154 1.00 58.84 95 PHE A O 1
ATOM 746 N N . ALA A 1 96 ? -10.700 -5.162 28.502 1.00 57.03 96 ALA A N 1
ATOM 747 C CA . ALA A 1 96 ? -9.330 -5.715 28.623 1.00 57.03 96 ALA A CA 1
ATOM 748 C C . ALA A 1 96 ? -8.054 -4.868 28.355 1.00 57.03 96 ALA A C 1
ATOM 750 O O . ALA A 1 96 ? -6.948 -5.359 28.568 1.00 57.03 96 ALA A O 1
ATOM 751 N N . MET A 1 97 ? -8.145 -3.616 27.922 1.00 64.88 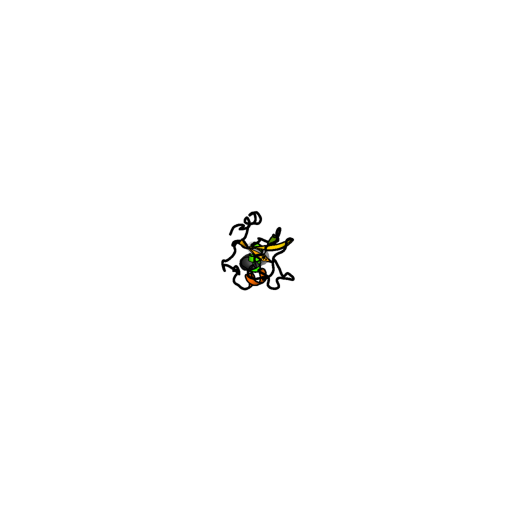97 MET A N 1
ATOM 752 C CA . MET A 1 97 ? -7.029 -2.687 27.716 1.00 64.88 97 MET A CA 1
ATOM 753 C C . MET A 1 97 ? -7.243 -1.361 28.429 1.00 64.88 97 MET A C 1
ATOM 755 O O . MET A 1 97 ? -6.282 -0.768 28.914 1.00 64.88 97 MET A O 1
ATOM 759 N N . CYS A 1 98 ? -8.494 -0.915 28.508 1.00 67.69 98 CYS A N 1
ATOM 760 C CA . CYS A 1 98 ? -8.902 0.200 29.341 1.00 67.69 98 CYS A CA 1
ATOM 761 C C . CYS A 1 98 ? -9.787 -0.361 30.454 1.00 67.69 98 CYS A C 1
ATOM 763 O O . CYS A 1 98 ? -10.692 -1.146 30.178 1.00 67.69 98 CYS A O 1
ATOM 765 N N . GLN A 1 99 ? -9.487 -0.011 31.705 1.00 67.19 99 GLN A N 1
ATOM 766 C CA . GLN A 1 99 ? -10.354 -0.350 32.840 1.00 67.19 99 GLN A CA 1
ATOM 767 C C . GLN A 1 99 ? -11.535 0.626 32.969 1.00 67.19 99 GLN A C 1
ATOM 769 O O . GLN A 1 99 ? -12.399 0.417 33.814 1.00 67.19 99 GLN A O 1
ATOM 774 N N . ASP A 1 100 ? -11.584 1.668 32.133 1.00 68.00 100 ASP A N 1
ATOM 775 C CA . ASP A 1 100 ? -12.618 2.695 32.176 1.00 68.00 100 ASP A CA 1
ATOM 776 C C . ASP A 1 100 ? -13.786 2.385 31.230 1.00 68.00 100 ASP A C 1
ATOM 778 O O . ASP A 1 100 ? -13.628 1.729 30.197 1.00 68.00 100 ASP A O 1
ATOM 782 N N . SER A 1 101 ? -14.968 2.904 31.577 1.00 73.56 101 SER A N 1
ATOM 783 C CA . SER A 1 101 ? -16.161 2.834 30.732 1.00 73.56 101 SER A CA 1
ATOM 784 C C . SER A 1 101 ? -16.029 3.713 29.492 1.00 73.56 101 SER A C 1
ATOM 786 O O . SER A 1 101 ? -15.505 4.835 29.548 1.00 73.56 101 SER A O 1
ATOM 788 N N . MET A 1 102 ? -16.593 3.228 28.384 1.00 77.75 102 MET A N 1
ATOM 789 C CA . MET A 1 102 ? -16.662 3.989 27.143 1.00 77.75 102 MET A CA 1
ATOM 790 C C . MET A 1 102 ? -17.923 4.848 27.128 1.00 77.75 102 MET A C 1
ATOM 792 O O . MET A 1 102 ? -19.042 4.342 27.268 1.00 77.75 102 MET A O 1
ATOM 796 N N . GLU A 1 103 ? -17.751 6.150 26.944 1.00 81.81 103 GLU A N 1
ATOM 797 C CA . GLU A 1 103 ? -18.845 7.118 26.979 1.00 81.81 103 GLU A CA 1
ATOM 798 C C . GLU A 1 103 ? -19.376 7.436 25.571 1.00 81.81 103 GLU A C 1
ATOM 800 O O . GLU A 1 103 ? -18.637 7.374 24.580 1.00 81.81 103 GLU A O 1
ATOM 805 N N . PRO A 1 104 ? -20.660 7.816 25.448 1.00 83.62 104 PRO A N 1
ATOM 806 C CA . PRO A 1 104 ? -21.217 8.279 24.183 1.00 83.62 104 PRO A CA 1
ATOM 807 C C . PRO A 1 104 ? -20.393 9.429 23.587 1.00 83.62 104 PRO A C 1
ATOM 809 O O . PRO A 1 104 ? -20.023 10.371 24.282 1.00 83.62 104 PRO A O 1
ATOM 812 N N . GLY A 1 105 ? -20.134 9.372 22.282 1.00 82.94 105 GLY A N 1
ATOM 813 C CA . GLY A 1 105 ? -19.332 10.364 21.563 1.00 82.94 105 GLY A CA 1
ATOM 814 C C . GLY A 1 105 ? -17.843 10.022 21.452 1.00 82.94 105 GLY A C 1
ATOM 815 O O . GLY A 1 105 ? -17.152 10.612 20.620 1.00 82.94 105 GLY A O 1
ATOM 816 N N . GLU A 1 106 ? -17.341 9.043 22.207 1.00 83.56 106 GLU A N 1
ATOM 817 C CA . GLU A 1 106 ? -15.952 8.596 22.089 1.00 83.56 106 GLU A CA 1
ATOM 818 C C . GLU A 1 106 ? -15.732 7.796 20.789 1.00 83.56 106 GLU A C 1
ATOM 820 O O . GLU A 1 106 ? -16.617 7.087 20.297 1.00 83.56 106 GLU A O 1
ATOM 825 N N . LYS A 1 107 ? -14.540 7.922 20.189 1.00 86.25 107 LYS A N 1
ATOM 826 C CA . LYS A 1 107 ? -14.167 7.138 19.004 1.00 86.25 107 LYS A CA 1
ATOM 827 C C . LYS A 1 107 ? -13.703 5.755 19.439 1.00 86.25 107 LYS A C 1
ATOM 829 O O . LYS A 1 107 ? -12.776 5.629 20.238 1.00 86.25 107 LYS A O 1
ATOM 834 N N . VAL A 1 108 ? -14.309 4.727 18.862 1.00 84.81 108 VAL A N 1
ATOM 835 C CA . VAL A 1 108 ? -13.994 3.326 19.133 1.00 84.81 108 VAL A CA 1
ATOM 836 C C . VAL A 1 108 ? -13.655 2.606 17.839 1.00 84.81 108 VAL A C 1
ATOM 838 O O . VAL A 1 108 ? -14.252 2.864 16.793 1.00 84.81 108 VAL A O 1
ATOM 841 N N . ARG A 1 109 ? -12.692 1.690 17.896 1.00 85.81 109 ARG A N 1
ATOM 842 C CA . ARG A 1 109 ? -12.400 0.750 16.819 1.00 85.81 109 ARG A CA 1
ATOM 843 C C . ARG A 1 109 ? -13.016 -0.598 17.169 1.00 85.81 109 ARG A C 1
ATOM 845 O O . ARG A 1 109 ? -12.691 -1.190 18.195 1.00 85.81 109 ARG A O 1
ATOM 852 N N . THR A 1 110 ? -13.882 -1.083 16.288 1.00 86.62 110 THR A N 1
ATOM 853 C CA . THR A 1 110 ? -14.449 -2.433 16.358 1.00 86.62 110 THR A CA 1
ATOM 854 C C . THR A 1 110 ? -13.639 -3.357 15.462 1.00 86.62 110 THR A C 1
ATOM 856 O O . THR A 1 110 ? -13.504 -3.100 14.265 1.00 86.62 110 THR A O 1
ATOM 859 N N . LEU A 1 111 ? -13.089 -4.425 16.033 1.00 86.94 111 LEU A N 1
ATOM 860 C CA . LEU A 1 111 ? -12.410 -5.474 15.272 1.00 86.94 111 LEU A CA 1
ATOM 861 C C . LEU A 1 111 ? -13.422 -6.457 14.663 1.00 86.94 111 LEU A C 1
ATOM 863 O O . LEU A 1 111 ? -14.570 -6.530 15.093 1.00 86.94 111 LEU A O 1
ATOM 867 N N . SER A 1 112 ? -12.998 -7.280 13.700 1.00 87.50 112 SER A N 1
ATOM 868 C CA . SER A 1 112 ? -13.870 -8.297 13.079 1.00 87.50 112 SER A CA 1
ATOM 869 C C . SER A 1 112 ? -14.372 -9.369 14.051 1.00 87.50 112 SER A C 1
ATOM 871 O O . SER A 1 112 ? -15.362 -10.034 13.769 1.00 87.50 112 SER A O 1
ATOM 873 N N . CYS A 1 113 ? -13.694 -9.544 15.188 1.00 86.12 113 CYS A N 1
ATOM 874 C CA . CYS A 1 113 ? -14.131 -10.392 16.296 1.00 86.12 113 CYS A CA 1
ATOM 875 C C . CYS A 1 113 ? -15.159 -9.708 17.216 1.00 86.12 113 CYS A C 1
ATOM 877 O O . CYS A 1 113 ? -15.449 -10.231 18.284 1.00 86.12 113 CYS A O 1
ATOM 879 N N . ASN A 1 114 ? -15.694 -8.547 16.820 1.00 82.25 114 ASN A N 1
ATOM 880 C CA . ASN A 1 114 ? -16.663 -7.720 17.548 1.00 82.25 114 ASN A CA 1
ATOM 881 C C . ASN A 1 114 ? -16.164 -7.109 18.866 1.00 82.25 114 ASN A C 1
ATOM 883 O O . ASN A 1 114 ? -16.905 -6.368 19.506 1.00 82.25 114 ASN A O 1
ATOM 887 N N . HIS A 1 115 ? -14.908 -7.342 19.248 1.00 84.69 115 HIS A N 1
ATOM 888 C CA . HIS A 1 115 ? -14.291 -6.625 20.357 1.00 84.69 115 HIS A CA 1
ATOM 889 C C . HIS A 1 115 ? -14.073 -5.151 19.995 1.00 84.69 115 HIS A C 1
ATOM 891 O O . HIS A 1 115 ? -13.532 -4.831 18.928 1.00 84.69 115 HIS A O 1
ATOM 897 N N . MET A 1 116 ? -14.497 -4.270 20.899 1.00 83.56 116 MET A N 1
ATOM 898 C CA . MET A 1 116 ? -14.423 -2.819 20.764 1.00 83.56 116 MET A CA 1
ATOM 899 C C . MET A 1 116 ? -13.341 -2.255 21.682 1.00 83.56 116 MET A C 1
ATOM 901 O O . MET A 1 116 ? -13.210 -2.671 22.829 1.00 83.56 116 MET A O 1
ATOM 905 N N . PHE A 1 117 ? -12.571 -1.298 21.170 1.00 83.31 117 PHE A N 1
ATOM 906 C CA . PHE A 1 117 ? -11.493 -0.628 21.900 1.00 83.31 117 PHE A CA 1
ATOM 907 C C . PHE A 1 117 ? -11.508 0.869 21.597 1.00 83.31 117 PHE A C 1
ATOM 909 O O . PHE A 1 117 ? -11.988 1.276 20.537 1.00 83.31 117 PHE A O 1
ATOM 916 N N . HIS A 1 118 ? -10.939 1.698 22.473 1.00 83.81 118 HIS A N 1
ATOM 917 C CA . HIS A 1 118 ? -10.742 3.114 22.158 1.00 83.81 118 HIS A CA 1
ATOM 918 C C . HIS A 1 118 ? -9.845 3.292 20.932 1.00 83.81 118 HIS A C 1
ATOM 920 O O . HIS A 1 118 ? -8.838 2.601 20.757 1.00 83.81 118 HIS A O 1
ATOM 926 N N . TYR A 1 119 ? -10.230 4.234 20.076 1.00 82.19 119 TYR A N 1
ATOM 927 C CA . TYR A 1 119 ? -9.423 4.650 18.942 1.00 82.19 119 TYR A CA 1
ATOM 928 C C . TYR A 1 119 ? -8.516 5.816 19.346 1.00 82.19 119 TYR A C 1
ATOM 930 O O . TYR A 1 119 ? -9.007 6.892 19.694 1.00 82.19 119 TYR A O 1
ATOM 938 N N . GLY A 1 120 ? -7.201 5.617 19.242 1.00 77.06 120 GLY A N 1
ATOM 939 C CA . GLY A 1 120 ? -6.199 6.590 19.677 1.00 77.06 120 GLY A CA 1
ATOM 940 C C . GLY A 1 120 ? -6.073 6.700 21.200 1.00 77.06 120 GLY A C 1
ATOM 941 O O . GLY A 1 120 ? -6.760 6.012 21.955 1.00 77.06 120 GLY A O 1
ATOM 942 N N . ALA A 1 121 ? -5.145 7.549 21.646 1.00 71.62 121 ALA A N 1
ATOM 943 C CA . ALA A 1 121 ? -4.940 7.802 23.066 1.00 71.62 121 ALA A CA 1
ATOM 944 C C . ALA A 1 121 ? -6.057 8.712 23.578 1.00 71.62 121 ALA A C 1
ATOM 946 O O . ALA A 1 121 ? -6.324 9.771 23.005 1.00 71.62 121 ALA A O 1
ATOM 947 N N . THR A 1 122 ? -6.706 8.301 24.659 1.00 71.50 122 THR A N 1
ATOM 948 C CA . THR A 1 122 ? -7.674 9.129 25.382 1.00 71.50 122 THR A CA 1
ATOM 949 C C . THR A 1 122 ? -7.130 9.418 26.776 1.00 71.50 122 THR A C 1
ATOM 951 O O . THR A 1 122 ? -6.199 8.762 27.238 1.00 71.50 122 THR A O 1
ATOM 954 N N . VAL A 1 123 ? -7.712 10.394 27.479 1.00 71.75 123 VAL A N 1
ATOM 955 C CA . VAL A 1 123 ? -7.325 10.715 28.870 1.00 71.75 123 VAL A CA 1
ATOM 956 C C . VAL A 1 123 ? -7.445 9.486 29.788 1.00 71.75 123 VAL A C 1
ATOM 958 O O . VAL A 1 123 ? -6.679 9.343 30.733 1.00 71.75 123 VAL A O 1
ATOM 961 N N . LYS A 1 124 ? -8.382 8.589 29.467 1.00 71.56 124 LYS A N 1
ATOM 962 C CA . LYS A 1 124 ? -8.679 7.334 30.171 1.00 71.56 124 LYS A CA 1
ATOM 963 C C . LYS A 1 124 ? -7.820 6.156 29.692 1.00 71.56 124 LYS A C 1
ATOM 965 O O . LYS A 1 124 ? -7.433 5.277 30.453 1.00 71.56 124 LYS A O 1
ATOM 970 N N . CYS A 1 125 ? -7.477 6.134 28.404 1.00 71.94 125 CYS A N 1
ATOM 971 C CA . CYS A 1 125 ? -6.770 5.027 27.776 1.00 71.94 125 CYS A CA 1
ATOM 972 C C . CYS A 1 125 ? -5.431 5.492 27.199 1.00 71.94 125 CYS A C 1
ATOM 974 O O . CYS A 1 125 ? -5.357 6.007 26.082 1.00 71.94 125 CYS A O 1
ATOM 976 N N . GLN A 1 126 ? -4.361 5.285 27.970 1.00 69.00 126 GLN A N 1
ATOM 977 C CA . GLN A 1 126 ? -3.005 5.646 27.551 1.00 69.00 126 GLN A CA 1
ATOM 978 C C . GLN A 1 126 ? -2.419 4.664 26.524 1.00 69.00 126 GLN A C 1
ATOM 980 O O . GLN A 1 126 ? -1.629 5.071 25.679 1.00 69.00 126 GLN A O 1
ATOM 985 N N . LYS A 1 127 ? -2.800 3.380 26.580 1.00 71.75 127 LYS A N 1
ATOM 986 C CA . LYS A 1 127 ? -2.341 2.357 25.628 1.00 71.75 127 LYS A CA 1
ATOM 987 C C . LYS A 1 127 ? -3.329 2.226 24.483 1.00 71.75 127 LYS A C 1
ATOM 989 O O . LYS A 1 127 ? -4.454 1.777 24.687 1.00 71.75 127 LYS A O 1
ATOM 994 N N . THR A 1 128 ? -2.897 2.575 23.278 1.00 79.00 128 THR A N 1
ATOM 995 C CA . THR A 1 128 ? -3.775 2.525 22.107 1.00 79.00 128 THR A CA 1
ATOM 996 C C . THR A 1 128 ? -3.831 1.119 21.515 1.00 79.00 128 THR A C 1
ATOM 998 O O . THR A 1 128 ? -2.834 0.395 21.469 1.00 79.00 128 THR A O 1
ATOM 1001 N N . LEU A 1 129 ? -5.005 0.724 21.013 1.00 84.44 129 LEU A N 1
ATOM 1002 C CA . LEU A 1 129 ? -5.140 -0.523 20.256 1.00 84.44 129 LEU A CA 1
ATOM 1003 C C . LEU A 1 129 ? -4.213 -0.530 19.026 1.00 84.44 129 LEU A C 1
ATOM 1005 O O . LEU A 1 129 ? -3.674 -1.575 18.668 1.00 84.44 129 LEU A O 1
ATOM 1009 N N . ASP A 1 130 ? -4.016 0.623 18.382 1.00 84.00 130 ASP A N 1
ATOM 1010 C CA . ASP A 1 130 ? -3.168 0.727 17.194 1.00 84.00 130 ASP A CA 1
ATOM 1011 C C . ASP A 1 130 ? -1.694 0.413 17.531 1.00 84.00 130 ASP A C 1
ATOM 1013 O O . ASP A 1 130 ? -1.062 -0.363 16.815 1.00 84.00 130 ASP A O 1
ATOM 1017 N N . GLU A 1 131 ? -1.163 0.915 18.656 1.00 85.12 131 GLU A N 1
ATOM 1018 C CA . GLU A 1 131 ? 0.176 0.549 19.155 1.00 85.12 131 GLU A CA 1
ATOM 1019 C C . GLU A 1 131 ? 0.303 -0.950 19.424 1.00 85.12 131 GLU A C 1
ATOM 1021 O O . GLU A 1 131 ? 1.311 -1.570 19.075 1.00 85.12 131 GLU A O 1
ATOM 1026 N N . TRP A 1 132 ? -0.727 -1.550 20.022 1.00 87.12 132 TRP A N 1
ATOM 1027 C CA . TRP A 1 132 ? -0.736 -2.984 20.274 1.00 87.12 132 TRP A CA 1
ATOM 1028 C C . TRP A 1 132 ? -0.693 -3.789 18.986 1.00 87.12 132 TRP A C 1
ATOM 1030 O O . TRP A 1 132 ? 0.139 -4.676 18.850 1.00 87.12 132 TRP A O 1
ATOM 1040 N N . LEU A 1 133 ? -1.549 -3.469 18.019 1.00 87.69 133 LEU A N 1
ATOM 1041 C CA . LEU A 1 133 ? -1.602 -4.189 16.751 1.00 87.69 133 LEU A CA 1
ATOM 1042 C C . LEU A 1 133 ? -0.299 -4.037 15.950 1.00 87.69 133 LEU A C 1
ATOM 1044 O O . LEU A 1 133 ? 0.132 -4.989 15.297 1.00 87.69 133 LEU A O 1
ATOM 1048 N N . LEU A 1 134 ? 0.371 -2.880 16.045 1.00 86.56 134 LEU A N 1
ATOM 1049 C CA . LEU A 1 134 ? 1.705 -2.684 15.469 1.00 86.56 134 LEU A CA 1
ATOM 1050 C C . LEU A 1 134 ? 2.760 -3.593 16.108 1.00 86.56 134 LEU A C 1
ATOM 1052 O O . LEU A 1 134 ? 3.649 -4.070 15.397 1.00 86.56 134 LEU A O 1
ATOM 1056 N N . LYS A 1 135 ? 2.677 -3.835 17.419 1.00 86.25 135 LYS A N 1
ATOM 1057 C CA . LYS A 1 135 ? 3.669 -4.602 18.180 1.00 86.25 135 LYS A CA 1
ATOM 1058 C C . LYS A 1 135 ? 3.397 -6.111 18.153 1.00 86.25 135 LYS A C 1
ATOM 1060 O O . LYS A 1 135 ? 4.259 -6.885 17.740 1.00 86.25 135 LYS A O 1
ATOM 1065 N N . GLU A 1 136 ? 2.184 -6.507 18.514 1.00 83.81 136 GLU A N 1
ATOM 1066 C CA . GLU A 1 136 ? 1.745 -7.877 18.809 1.00 83.81 136 GLU A CA 1
ATOM 1067 C C . GLU A 1 136 ? 1.082 -8.546 17.594 1.00 83.81 136 GLU A C 1
ATOM 1069 O O . GLU A 1 136 ? -0.065 -8.992 17.658 1.00 83.81 136 GLU A O 1
ATOM 1074 N N . GLU A 1 137 ? 1.797 -8.571 16.465 1.00 83.56 137 GLU A N 1
ATOM 1075 C CA . GLU A 1 137 ? 1.444 -9.346 15.260 1.00 83.56 137 GLU A CA 1
ATOM 1076 C C . GLU A 1 137 ? -0.008 -9.168 14.777 1.00 83.56 137 GLU A C 1
ATOM 1078 O O . GLU A 1 137 ? -0.656 -10.111 14.332 1.00 83.56 137 GLU A O 1
ATOM 1083 N N . MET A 1 138 ? -0.542 -7.944 14.856 1.00 87.06 138 MET A N 1
ATOM 1084 C CA . MET A 1 138 ? -1.927 -7.663 14.471 1.00 87.06 138 MET A CA 1
ATOM 1085 C C . MET A 1 138 ? -2.931 -8.583 15.189 1.00 87.06 138 MET A C 1
ATOM 1087 O O . MET A 1 138 ? -3.892 -9.023 14.579 1.00 87.06 138 MET A O 1
ATOM 1091 N N . SER A 1 139 ? -2.730 -8.905 16.468 1.00 89.88 139 SER A N 1
ATOM 1092 C CA . SER A 1 139 ? -3.630 -9.789 17.222 1.00 89.88 139 SER A CA 1
ATOM 1093 C C . SER A 1 139 ? -4.628 -9.017 18.086 1.00 89.88 139 SER A C 1
ATOM 1095 O O . SER A 1 139 ? -4.312 -7.984 18.683 1.00 89.88 139 SER A O 1
ATOM 1097 N N . CYS A 1 140 ? -5.856 -9.530 18.194 1.00 87.50 140 CYS A N 1
ATOM 1098 C CA . CYS A 1 140 ? -6.836 -9.002 19.135 1.00 87.50 140 CYS A CA 1
ATOM 1099 C C . CYS A 1 140 ? -6.337 -9.183 20.586 1.00 87.50 140 CYS A C 1
ATOM 1101 O O . CYS A 1 140 ? -6.020 -10.308 20.970 1.00 87.50 140 CYS A O 1
ATOM 1103 N N . PRO A 1 141 ? -6.341 -8.135 21.430 1.00 85.31 141 PRO A N 1
ATOM 1104 C CA . PRO A 1 141 ? -5.923 -8.239 22.832 1.00 85.31 141 PRO A CA 1
ATOM 1105 C C . PRO A 1 141 ? -6.704 -9.268 23.664 1.00 85.31 141 PRO A C 1
ATOM 1107 O O . PRO A 1 141 ? -6.161 -9.818 24.618 1.00 85.31 141 PRO A O 1
ATOM 1110 N N . ILE A 1 142 ? -7.967 -9.526 23.302 1.00 85.06 142 ILE A N 1
ATOM 1111 C CA . ILE A 1 142 ? -8.887 -10.377 24.070 1.00 85.06 142 ILE A CA 1
ATOM 1112 C C . ILE A 1 142 ? -8.825 -11.824 23.586 1.00 85.06 142 ILE A C 1
ATOM 1114 O O . ILE A 1 142 ? -8.412 -12.710 24.324 1.00 85.06 142 ILE A O 1
ATOM 1118 N N . CYS A 1 143 ? -9.207 -12.074 22.331 1.00 87.62 143 CYS A N 1
ATOM 1119 C CA . CYS A 1 143 ? -9.288 -13.437 21.800 1.00 87.62 143 CYS A CA 1
ATOM 1120 C C . CYS A 1 143 ? -8.020 -13.911 21.085 1.00 87.62 143 CYS A C 1
ATOM 1122 O O . CYS A 1 143 ? -8.000 -15.037 20.598 1.00 87.62 143 CYS A O 1
ATOM 1124 N N . ARG A 1 144 ? -6.994 -13.055 20.950 1.00 88.94 144 ARG A N 1
ATOM 1125 C CA . ARG A 1 144 ? -5.745 -13.321 20.206 1.00 88.94 144 ARG A CA 1
ATOM 1126 C C . ARG A 1 144 ? -5.920 -13.667 18.722 1.00 88.94 144 ARG A C 1
ATOM 1128 O O . ARG A 1 144 ? -4.931 -13.868 18.029 1.00 88.94 144 ARG A O 1
ATOM 1135 N N . GLY A 1 145 ? -7.148 -13.654 18.205 1.00 87.44 145 GLY A N 1
ATOM 1136 C CA . GLY A 1 145 ? -7.426 -13.812 16.782 1.00 87.44 145 GLY A CA 1
ATOM 1137 C C . GLY A 1 145 ? -6.922 -12.622 15.966 1.00 87.44 145 GLY A C 1
ATOM 1138 O O . GLY A 1 145 ? -6.979 -11.477 16.422 1.00 87.44 145 GLY A O 1
ATOM 1139 N N . ILE A 1 146 ? -6.456 -12.893 14.748 1.00 88.62 146 ILE A N 1
ATOM 1140 C CA . ILE A 1 146 ? -6.041 -11.864 13.790 1.00 88.62 146 ILE A CA 1
ATOM 1141 C C . ILE A 1 146 ? -7.314 -11.210 13.224 1.00 88.62 146 ILE A C 1
ATOM 1143 O O . ILE A 1 146 ? -8.141 -11.908 12.632 1.00 88.62 146 ILE A O 1
ATOM 1147 N N . PRO A 1 147 ? -7.530 -9.896 13.413 1.00 87.12 147 PRO A N 1
ATOM 1148 C CA . PRO A 1 147 ? -8.690 -9.214 12.892 1.00 87.12 147 PRO A CA 1
ATOM 1149 C C . PRO A 1 147 ? -8.569 -9.043 11.376 1.00 87.12 147 PRO A C 1
ATOM 1151 O O . PRO A 1 147 ? -7.493 -8.811 10.824 1.00 87.12 147 PRO A O 1
ATOM 1154 N N . HIS A 1 148 ? -9.710 -9.114 10.704 1.00 87.06 148 HIS A N 1
ATOM 1155 C CA . HIS A 1 148 ? -9.839 -8.875 9.274 1.00 87.06 148 HIS A CA 1
ATOM 1156 C C . HIS A 1 148 ? -10.475 -7.503 9.009 1.00 87.06 148 HIS A C 1
ATOM 1158 O O . HIS A 1 148 ? -11.154 -6.967 9.891 1.00 87.06 148 HIS A O 1
ATOM 1164 N N . PRO A 1 149 ? -10.295 -6.932 7.802 1.00 84.75 149 PRO A N 1
ATOM 1165 C CA . PRO A 1 149 ? -10.964 -5.702 7.395 1.00 84.75 149 PRO A CA 1
ATOM 1166 C C . PRO A 1 149 ? -12.472 -5.746 7.636 1.00 84.75 149 PRO A C 1
ATOM 1168 O O . PRO A 1 149 ? -13.186 -6.581 7.075 1.00 84.75 149 PRO A O 1
ATOM 1171 N N . VAL A 1 150 ? -12.959 -4.830 8.471 1.00 77.94 150 VAL A N 1
ATOM 1172 C CA . VAL A 1 150 ? -14.386 -4.676 8.740 1.00 77.94 150 VAL A CA 1
ATOM 1173 C C . VAL A 1 150 ? -14.929 -3.671 7.736 1.00 77.94 150 VAL A C 1
ATOM 1175 O O . VAL A 1 150 ? -14.588 -2.488 7.767 1.00 77.94 150 VAL A O 1
ATOM 1178 N N . LEU A 1 151 ? -15.746 -4.154 6.799 1.00 68.88 151 LEU A N 1
ATOM 1179 C CA . LEU A 1 151 ? -16.342 -3.299 5.777 1.00 68.88 151 LEU A CA 1
ATOM 1180 C C . LEU A 1 151 ? -17.229 -2.220 6.431 1.00 68.88 151 LEU A C 1
ATOM 1182 O O . LEU A 1 151 ? -18.047 -2.560 7.290 1.00 68.88 151 LEU A O 1
ATOM 1186 N N . PRO A 1 152 ? -17.136 -0.949 5.997 1.00 55.62 152 PRO A N 1
ATOM 1187 C CA . PRO A 1 152 ? -17.778 0.188 6.667 1.00 55.62 152 PRO A CA 1
ATOM 1188 C C . PRO A 1 152 ? -19.319 0.177 6.645 1.00 55.62 152 PRO A C 1
ATOM 1190 O O . PRO A 1 152 ? -19.943 0.981 7.329 1.00 55.62 152 PRO A O 1
ATOM 1193 N N . TRP A 1 153 ? -19.947 -0.731 5.894 1.00 50.62 153 TRP A N 1
ATOM 1194 C CA . TRP A 1 153 ? -21.408 -0.868 5.773 1.00 50.62 153 TRP A CA 1
ATOM 1195 C C . TRP A 1 153 ? -22.009 -2.026 6.574 1.00 50.62 153 TRP A C 1
ATOM 1197 O O . TRP A 1 153 ? -23.233 -2.182 6.580 1.00 50.62 153 TRP A O 1
ATOM 1207 N N . LYS A 1 154 ? -21.207 -2.848 7.267 1.00 48.50 154 LYS A N 1
ATOM 1208 C CA . LYS A 1 154 ? -21.806 -3.783 8.224 1.00 48.50 154 LYS A CA 1
ATOM 1209 C C . LYS A 1 154 ? -22.351 -2.968 9.392 1.00 48.50 154 LYS A C 1
ATOM 1211 O O . LYS A 1 154 ? -21.601 -2.260 10.059 1.00 48.50 154 LYS A O 1
ATOM 1216 N N . ARG A 1 155 ? -23.671 -3.057 9.610 1.00 48.31 155 ARG A N 1
ATOM 1217 C CA . ARG A 1 155 ? -24.305 -2.544 10.829 1.00 48.31 155 ARG A CA 1
ATOM 1218 C C . ARG A 1 155 ? -23.471 -3.028 12.022 1.00 48.31 155 ARG A C 1
ATOM 1220 O O . ARG A 1 155 ? -23.090 -4.204 12.006 1.00 48.31 155 ARG A O 1
ATOM 1227 N N . PRO A 1 156 ? -23.178 -2.162 13.013 1.00 49.75 156 PRO A N 1
ATOM 1228 C CA . PRO A 1 156 ? -22.584 -2.630 14.255 1.00 49.75 156 PRO A CA 1
ATOM 1229 C C . PRO A 1 156 ? -23.396 -3.839 14.734 1.00 49.75 156 PRO A C 1
ATOM 1231 O O . PRO A 1 156 ? -24.626 -3.824 14.561 1.00 49.75 156 PRO A O 1
ATOM 1234 N N . PRO A 1 157 ? -22.740 -4.899 15.242 1.00 49.72 157 PRO A N 1
ATOM 1235 C CA . PRO A 1 157 ? -23.458 -6.027 15.808 1.00 49.72 157 PRO A CA 1
ATOM 1236 C C . PRO A 1 157 ? -24.527 -5.468 16.748 1.00 49.72 157 PRO A C 1
ATOM 1238 O O . PRO A 1 157 ? -24.210 -4.534 17.496 1.00 49.72 157 PRO A O 1
ATOM 1241 N N . PRO A 1 158 ? -25.782 -5.953 16.696 1.00 45.09 158 PRO A N 1
ATOM 1242 C CA . PRO A 1 158 ? -26.699 -5.664 17.782 1.00 45.09 158 PRO A CA 1
ATOM 1243 C C . PRO A 1 158 ? -25.946 -6.028 19.055 1.00 45.09 158 PRO A C 1
ATOM 1245 O O . PRO A 1 158 ? -25.366 -7.115 19.138 1.00 45.09 158 PRO A O 1
ATOM 1248 N N . SER A 1 159 ? -25.846 -5.057 19.963 1.00 48.81 159 SER A N 1
ATOM 1249 C CA . SER A 1 159 ? -25.296 -5.266 21.290 1.00 48.81 159 SER A CA 1
ATOM 1250 C C . SER A 1 159 ? -25.820 -6.605 21.787 1.00 48.81 159 SER A C 1
ATOM 1252 O O . SER A 1 159 ? -27.021 -6.869 21.682 1.00 48.81 159 SER A O 1
ATOM 1254 N N . LEU A 1 160 ? -24.916 -7.465 22.257 1.00 45.78 160 LEU A N 1
ATOM 1255 C CA . LEU A 1 160 ? -25.261 -8.641 23.048 1.00 45.78 160 LEU A CA 1
ATOM 1256 C C . LEU A 1 160 ? -25.900 -8.136 24.351 1.00 45.78 160 LEU A C 1
ATOM 1258 O O . LEU A 1 160 ? -25.297 -8.123 25.412 1.00 45.78 160 LEU A O 1
ATOM 1262 N N . LEU A 1 161 ? -27.119 -7.618 24.229 1.00 46.91 161 LEU A N 1
ATOM 1263 C CA . LEU A 1 161 ? -28.099 -7.569 25.282 1.00 46.91 161 LEU A CA 1
ATOM 1264 C C . LEU A 1 161 ? -28.641 -8.987 25.381 1.00 46.91 161 LEU A C 1
ATOM 1266 O O . LEU A 1 161 ? -29.114 -9.540 24.388 1.00 46.91 161 LEU A O 1
ATOM 1270 N N . MET A 1 162 ? -28.589 -9.499 26.605 1.00 40.03 162 MET A N 1
ATOM 1271 C CA . MET A 1 162 ? -28.953 -10.841 27.056 1.00 40.03 162 MET A CA 1
ATOM 1272 C C . MET A 1 162 ? -27.791 -11.837 27.056 1.00 40.03 162 MET A C 1
ATOM 1274 O O . MET A 1 162 ? -27.706 -12.716 26.201 1.00 40.03 162 MET A O 1
ATOM 1278 N N . LEU A 1 163 ? -26.927 -11.718 28.067 1.00 35.00 163 LEU A N 1
ATOM 1279 C CA . LEU A 1 163 ? -26.961 -12.610 29.237 1.00 35.00 163 LEU A CA 1
ATOM 1280 C C . LEU A 1 163 ? -26.314 -11.934 30.450 1.00 35.00 163 LEU A C 1
ATOM 1282 O O . LEU A 1 163 ? -25.252 -11.305 30.265 1.00 35.00 163 LEU A O 1
#

Radius of gyration: 43.22 Å; chains: 1; bounding box: 84×25×122 Å

pLDDT: mean 76.48, std 12.41, range [35.0, 94.12]

Secondary structure (DSSP, 8-state):
-HHHHHHHHHHHHHHHHHHHHHHHHHHHHHHHHHHHHHHHHHHHHHHHHHHHHHHHHHHHHHHHHHHHHHHTSHHHHHHHHB-EEE--S-B----TT--SPBPTT-EEEEPTTS-EEESS--SS--S-HHHHHHHTTT--TTT-PPP--B-TTSPPPP-----

Foldseek 3Di:
DVVVVVVVVVVVVVVVVVVVVVVVVVVVVVVVVVVVVVVVVVVVVVVVVVVVVVVVVVVVVVVVVVVVVVCPALVVQVVQQDQWDFAQQKACDCQQQFNDIDHGRFIWHQFQVRRIDGDDDDPRGNDHPSNCCNPVVCADNPPRDRTHRDPPPPDRPDPPPDD